Protein AF-A0A0G0GM17-F1 (afdb_monomer)

Structure (mmCIF, N/CA/C/O backbone):
data_AF-A0A0G0GM17-F1
#
_entry.id   AF-A0A0G0GM17-F1
#
loop_
_atom_site.group_PDB
_atom_site.id
_atom_site.type_symbol
_atom_site.label_atom_id
_atom_site.label_alt_id
_atom_site.label_comp_id
_atom_site.label_asym_id
_atom_site.label_entity_id
_atom_site.label_seq_id
_atom_site.pdbx_PDB_ins_code
_atom_site.Cartn_x
_atom_site.Cartn_y
_atom_site.Cartn_z
_atom_site.occupancy
_atom_site.B_iso_or_equiv
_atom_site.auth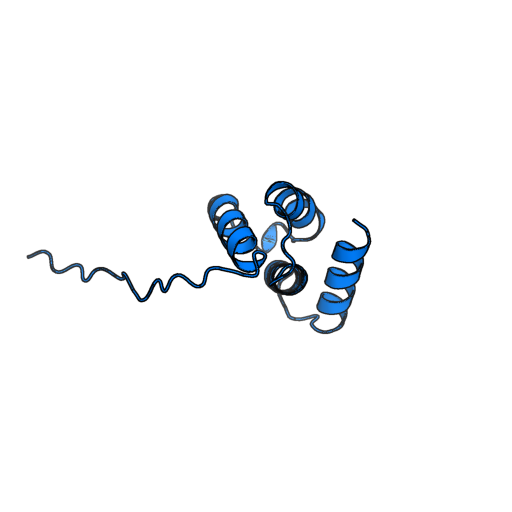_seq_id
_atom_site.auth_comp_id
_atom_site.auth_asym_id
_atom_site.auth_atom_id
_atom_site.pdbx_PDB_model_num
ATOM 1 N N . MET A 1 1 ? -2.761 11.131 0.903 1.00 75.62 1 MET A N 1
ATOM 2 C CA . MET A 1 1 ? -2.317 11.272 2.292 1.00 75.62 1 MET A CA 1
ATOM 3 C C . MET A 1 1 ? -0.818 11.020 2.339 1.00 75.62 1 MET A C 1
ATOM 5 O O . MET A 1 1 ? -0.405 9.906 2.048 1.00 75.62 1 MET A O 1
ATOM 9 N N . LYS A 1 2 ? -0.007 12.037 2.662 1.00 85.12 2 LYS A N 1
ATOM 10 C CA . LYS A 1 2 ? 1.462 11.888 2.733 1.00 85.12 2 LYS A CA 1
ATOM 11 C C . LYS A 1 2 ? 1.905 10.897 3.823 1.00 85.12 2 LYS A C 1
ATOM 13 O O . LYS A 1 2 ? 2.980 10.323 3.735 1.00 85.12 2 LYS A O 1
ATOM 18 N N . SER A 1 3 ? 1.063 10.670 4.833 1.00 88.88 3 SER A N 1
ATOM 19 C CA . SER A 1 3 ? 1.318 9.739 5.938 1.00 88.88 3 SER A CA 1
ATOM 20 C C . SER A 1 3 ? 1.417 8.274 5.498 1.00 88.88 3 SER A C 1
ATOM 22 O O . SER A 1 3 ? 2.290 7.564 5.993 1.00 88.88 3 SER A O 1
ATOM 24 N N . LEU A 1 4 ? 0.561 7.825 4.571 1.00 93.38 4 LEU A N 1
ATOM 25 C CA . LEU A 1 4 ? 0.605 6.453 4.058 1.00 93.38 4 LEU A CA 1
ATOM 26 C C . LEU A 1 4 ? 1.854 6.229 3.200 1.00 93.38 4 LEU A C 1
ATOM 28 O O . LEU A 1 4 ? 2.570 5.261 3.411 1.00 93.38 4 LEU A O 1
ATOM 32 N N . GLU A 1 5 ? 2.133 7.161 2.290 1.00 94.94 5 GLU A N 1
ATOM 33 C CA . GLU A 1 5 ? 3.325 7.152 1.435 1.00 94.94 5 GLU A CA 1
ATOM 34 C C . GLU A 1 5 ? 4.611 7.104 2.259 1.00 94.94 5 GLU A C 1
ATOM 36 O O . GLU A 1 5 ? 5.440 6.224 2.070 1.00 94.94 5 GLU A O 1
ATOM 41 N N . ARG A 1 6 ? 4.732 7.986 3.258 1.00 95.50 6 ARG A N 1
ATOM 42 C CA . ARG A 1 6 ? 5.883 7.998 4.164 1.00 95.50 6 ARG A CA 1
ATOM 43 C C . ARG A 1 6 ? 6.033 6.678 4.917 1.00 95.50 6 ARG A C 1
ATOM 45 O O . ARG A 1 6 ? 7.142 6.191 5.082 1.00 95.50 6 ARG A O 1
ATOM 52 N N . ARG A 1 7 ? 4.928 6.095 5.391 1.00 94.62 7 ARG A N 1
ATOM 53 C CA . ARG A 1 7 ? 4.953 4.806 6.095 1.00 94.62 7 ARG A CA 1
ATOM 54 C C . ARG A 1 7 ? 5.388 3.672 5.172 1.00 94.62 7 ARG A C 1
ATOM 56 O O . ARG A 1 7 ? 6.193 2.857 5.599 1.00 94.62 7 ARG A O 1
ATOM 63 N N . PHE A 1 8 ? 4.859 3.636 3.954 1.00 96.69 8 PHE A N 1
ATOM 64 C CA . PHE A 1 8 ? 5.251 2.666 2.941 1.00 96.69 8 PHE A CA 1
ATOM 65 C C . PHE A 1 8 ? 6.749 2.762 2.646 1.00 96.69 8 PHE A C 1
ATOM 67 O O . PHE A 1 8 ? 7.447 1.770 2.809 1.00 96.69 8 PHE A O 1
ATOM 74 N N . ASN A 1 9 ? 7.255 3.962 2.348 1.00 95.88 9 ASN A N 1
ATOM 75 C CA . ASN A 1 9 ? 8.678 4.182 2.077 1.00 95.88 9 ASN A CA 1
ATOM 76 C C . ASN A 1 9 ? 9.550 3.709 3.247 1.00 95.88 9 ASN A C 1
ATOM 78 O O . ASN A 1 9 ? 10.440 2.893 3.047 1.00 95.88 9 ASN A O 1
ATOM 82 N N . ASN A 1 10 ? 9.200 4.090 4.481 1.00 96.25 10 ASN A N 1
ATOM 83 C CA . ASN A 1 10 ? 9.926 3.651 5.674 1.00 96.25 10 ASN A CA 1
ATOM 84 C C . ASN A 1 10 ? 9.945 2.117 5.854 1.00 96.25 10 ASN A C 1
ATOM 86 O O . ASN A 1 10 ? 10.861 1.595 6.486 1.00 96.25 10 ASN A O 1
ATOM 90 N N . ILE A 1 11 ? 8.904 1.398 5.414 1.00 96.12 11 ILE A N 1
ATOM 91 C CA . ILE A 1 11 ? 8.850 -0.072 5.48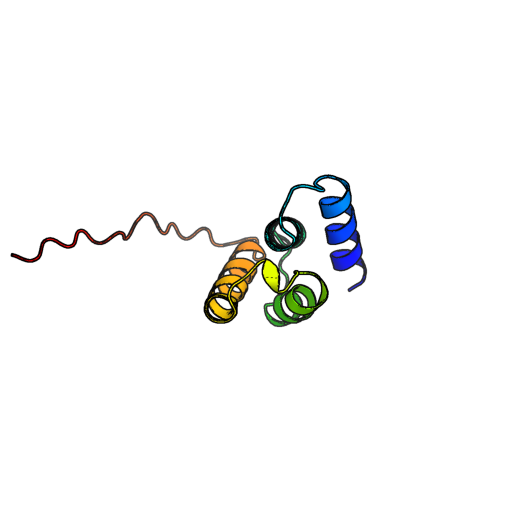0 1.00 96.12 11 ILE A CA 1
ATOM 92 C C . ILE A 1 11 ? 9.729 -0.664 4.381 1.00 96.12 11 ILE A C 1
ATOM 94 O O . ILE A 1 11 ? 10.556 -1.523 4.677 1.00 96.12 11 ILE A O 1
ATOM 98 N N . THR A 1 12 ? 9.598 -0.164 3.152 1.00 95.88 12 THR A N 1
ATOM 99 C CA . THR A 1 12 ? 10.380 -0.606 1.994 1.00 95.88 12 THR A CA 1
ATOM 100 C C . THR A 1 12 ? 11.879 -0.401 2.213 1.00 95.88 12 THR A C 1
ATOM 102 O O . THR A 1 12 ? 12.658 -1.319 1.984 1.00 95.88 12 THR A O 1
ATOM 105 N N . GLU A 1 13 ? 12.289 0.745 2.762 1.00 96.00 13 GLU A N 1
ATOM 106 C CA . GLU A 1 13 ? 13.690 1.024 3.112 1.00 96.00 13 GLU A CA 1
ATOM 107 C C . GLU A 1 13 ? 14.243 0.038 4.152 1.00 96.00 13 GLU A C 1
ATOM 109 O O . GLU A 1 13 ? 15.409 -0.341 4.101 1.00 96.00 13 GLU A O 1
ATOM 114 N N . LYS A 1 14 ? 13.405 -0.416 5.092 1.00 95.50 14 LYS A N 1
ATOM 115 C CA . LYS A 1 14 ? 13.799 -1.392 6.121 1.00 95.50 14 LYS A CA 1
ATOM 116 C C . LYS A 1 14 ? 13.771 -2.836 5.627 1.00 95.50 14 LYS A C 1
ATOM 118 O O . LYS A 1 14 ?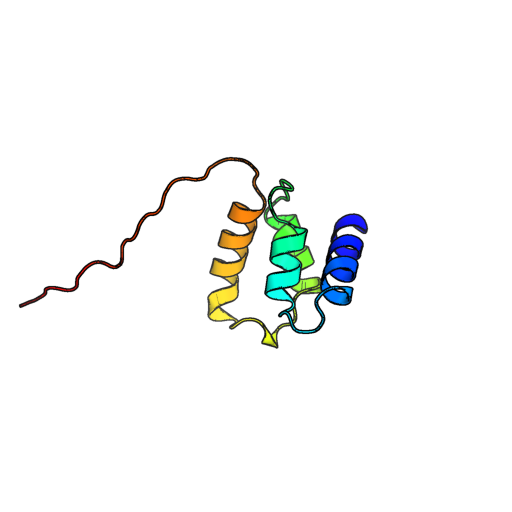 14.324 -3.708 6.295 1.00 95.50 14 LYS A O 1
ATOM 123 N N . LYS A 1 15 ? 13.084 -3.106 4.517 1.00 93.62 15 LYS A N 1
ATOM 124 C CA . LYS A 1 15 ? 12.830 -4.453 3.995 1.00 93.62 15 LYS A CA 1
ATOM 125 C C . LYS A 1 15 ? 13.016 -4.483 2.472 1.00 93.62 15 LYS A C 1
ATOM 127 O O . LYS A 1 15 ? 12.065 -4.785 1.755 1.00 93.62 15 LYS A O 1
ATOM 132 N N . PRO A 1 16 ? 14.236 -4.222 1.968 1.00 88.88 16 PRO A N 1
ATOM 133 C CA . PRO A 1 16 ? 14.483 -4.067 0.532 1.00 88.88 16 PRO A CA 1
ATOM 134 C C . PRO A 1 16 ? 14.187 -5.330 -0.293 1.00 88.88 16 PRO A C 1
ATOM 136 O O . PRO A 1 16 ? 13.934 -5.232 -1.486 1.00 88.88 16 PRO A O 1
ATOM 139 N N . ASN A 1 17 ? 14.176 -6.509 0.339 1.00 92.00 17 ASN A N 1
ATOM 140 C CA . ASN A 1 17 ? 13.932 -7.795 -0.323 1.00 92.00 17 ASN A CA 1
ATOM 141 C C . ASN A 1 17 ? 12.456 -8.238 -0.286 1.00 92.00 17 ASN A C 1
ATOM 143 O O . ASN A 1 17 ? 12.152 -9.375 -0.645 1.00 92.00 17 ASN A O 1
ATOM 147 N N . GLN A 1 18 ? 11.539 -7.400 0.211 1.00 92.88 18 GLN A N 1
ATOM 148 C CA . GLN A 1 18 ? 10.105 -7.699 0.212 1.00 92.88 18 GLN A CA 1
ATOM 149 C C . GLN A 1 18 ? 9.408 -7.092 -1.003 1.00 92.88 18 GLN A C 1
ATOM 151 O O . GLN A 1 18 ? 9.766 -6.010 -1.460 1.00 92.88 18 GLN A O 1
ATOM 156 N N . SER A 1 19 ? 8.369 -7.776 -1.488 1.00 94.44 19 SER A N 1
ATOM 157 C CA . SER A 1 19 ? 7.528 -7.242 -2.556 1.00 94.44 19 SER A CA 1
ATOM 158 C C . SER A 1 19 ? 6.824 -5.962 -2.115 1.00 94.44 19 SER A C 1
ATOM 160 O O . SER A 1 19 ? 6.458 -5.787 -0.944 1.00 94.44 19 SER A O 1
ATOM 162 N N . SER A 1 20 ? 6.558 -5.076 -3.071 1.00 95.94 20 SER A N 1
ATOM 163 C CA . SER A 1 20 ? 5.838 -3.830 -2.808 1.00 95.94 20 SER A CA 1
ATOM 164 C C . SER A 1 20 ? 4.426 -4.097 -2.268 1.00 95.94 20 SER A C 1
ATOM 166 O O . SER A 1 20 ? 3.928 -3.334 -1.439 1.00 95.94 20 SER A O 1
ATOM 168 N N . TYR A 1 21 ? 3.809 -5.226 -2.640 1.00 96.00 21 TYR A N 1
ATOM 169 C CA . TYR A 1 21 ? 2.546 -5.686 -2.061 1.00 96.00 21 TYR A CA 1
ATOM 170 C C . TYR A 1 21 ? 2.650 -5.927 -0.548 1.00 96.00 21 TYR A C 1
ATOM 172 O O . TYR A 1 21 ? 1.816 -5.425 0.209 1.00 96.00 21 TYR A O 1
ATOM 180 N N . LEU A 1 22 ? 3.669 -6.664 -0.092 1.00 95.44 22 LEU A N 1
ATOM 181 C CA . LEU A 1 22 ? 3.852 -6.971 1.330 1.00 95.44 22 LEU A CA 1
ATOM 182 C C . LEU A 1 22 ? 4.131 -5.701 2.139 1.00 95.44 22 LEU A C 1
ATOM 184 O O . LEU A 1 22 ? 3.497 -5.480 3.176 1.00 95.44 22 LEU A O 1
ATOM 188 N N . CYS A 1 23 ? 4.991 -4.821 1.621 1.00 97.00 23 CYS A N 1
ATOM 189 C CA . CYS A 1 23 ? 5.264 -3.518 2.228 1.00 97.00 23 CYS A CA 1
ATOM 190 C C . CYS A 1 23 ? 3.988 -2.665 2.339 1.00 97.00 23 CYS A C 1
ATOM 192 O O . CYS A 1 23 ? 3.742 -2.018 3.361 1.00 97.00 23 CYS A O 1
ATOM 194 N N . PHE A 1 24 ? 3.131 -2.690 1.314 1.00 96.94 24 PHE A N 1
ATO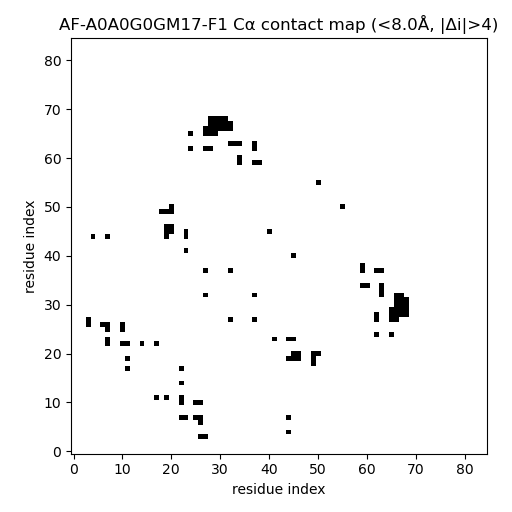M 195 C CA . PHE A 1 24 ? 1.861 -1.968 1.317 1.00 96.94 24 PHE A CA 1
ATOM 196 C C . PHE A 1 24 ? 0.851 -2.553 2.310 1.00 96.94 24 PHE A C 1
ATOM 198 O O . PHE A 1 24 ? 0.235 -1.800 3.069 1.00 96.94 24 PHE A O 1
ATOM 205 N N . ALA A 1 25 ? 0.713 -3.880 2.361 1.00 96.06 25 ALA A N 1
ATOM 206 C CA . ALA A 1 25 ? -0.143 -4.576 3.319 1.00 96.06 25 ALA A CA 1
ATOM 207 C C . ALA A 1 25 ? 0.233 -4.212 4.766 1.00 96.06 25 ALA A C 1
ATOM 209 O O . ALA A 1 25 ? -0.626 -3.859 5.578 1.00 96.06 25 ALA A O 1
ATOM 210 N N . GLU A 1 26 ? 1.527 -4.201 5.083 1.00 95.50 26 GLU A N 1
ATOM 211 C CA . GLU A 1 26 ? 2.026 -3.788 6.395 1.00 95.50 26 GLU A CA 1
ATOM 212 C C . GLU A 1 26 ? 1.755 -2.304 6.692 1.00 95.50 26 GLU A C 1
ATOM 214 O O . GLU A 1 26 ? 1.421 -1.945 7.827 1.00 95.50 26 GLU A O 1
ATOM 219 N N . ALA A 1 27 ? 1.819 -1.436 5.678 1.00 95.75 27 ALA A N 1
ATOM 220 C CA . ALA A 1 27 ? 1.541 -0.011 5.832 1.00 95.75 27 ALA A CA 1
ATOM 221 C C . ALA A 1 27 ? 0.077 0.281 6.212 1.00 95.75 27 ALA A C 1
ATOM 223 O O . ALA A 1 27 ? -0.179 1.228 6.966 1.00 95.75 27 ALA A O 1
ATOM 224 N N . ILE A 1 28 ? -0.876 -0.517 5.719 1.00 94.81 28 ILE A N 1
ATOM 225 C CA . ILE A 1 28 ? -2.318 -0.290 5.922 1.00 94.81 28 ILE A CA 1
ATOM 226 C C . ILE A 1 28 ? -2.937 -1.119 7.054 1.00 94.81 28 ILE A C 1
ATOM 228 O O . ILE A 1 28 ? -4.066 -0.825 7.459 1.00 94.81 28 ILE A O 1
ATOM 232 N N . LYS A 1 29 ? -2.239 -2.148 7.551 1.00 93.62 29 LYS A N 1
ATOM 233 C CA . LYS A 1 29 ? -2.754 -3.108 8.538 1.00 93.62 29 LYS A CA 1
ATOM 234 C C . LYS A 1 29 ? -3.278 -2.415 9.801 1.00 93.62 29 LYS A C 1
ATOM 236 O O . LYS A 1 29 ? -2.547 -1.656 10.438 1.00 93.62 29 LYS A O 1
ATOM 241 N N . ARG A 1 30 ? -4.526 -2.722 10.189 1.00 89.38 30 ARG A N 1
ATOM 242 C CA . ARG A 1 30 ? -5.222 -2.180 11.379 1.00 89.38 30 ARG A CA 1
ATOM 243 C C . ARG A 1 30 ? -5.254 -0.640 11.451 1.00 89.38 30 ARG A C 1
ATOM 245 O O . ARG A 1 30 ? -5.123 -0.066 12.530 1.00 89.38 30 ARG A O 1
ATOM 252 N N . ARG A 1 31 ? -5.377 0.048 10.311 1.00 89.69 31 ARG A N 1
ATOM 253 C CA . ARG A 1 31 ? -5.406 1.526 10.230 1.00 89.69 31 ARG A CA 1
ATOM 254 C C . ARG A 1 31 ? -6.760 2.124 9.847 1.00 89.69 31 ARG A C 1
ATOM 256 O O . ARG A 1 31 ? -6.888 3.341 9.873 1.00 89.69 31 ARG A O 1
ATOM 263 N N . GLY A 1 32 ? -7.750 1.300 9.520 1.00 90.50 32 GLY A N 1
ATOM 264 C CA . GLY A 1 32 ? -9.108 1.737 9.197 1.00 90.50 32 GLY A CA 1
ATOM 265 C C . GLY A 1 32 ? -9.206 2.549 7.904 1.00 90.50 32 GLY A C 1
ATOM 266 O O . GLY A 1 32 ? -10.048 3.438 7.808 1.00 90.50 32 GLY A O 1
ATOM 267 N N . PHE A 1 33 ? -8.341 2.302 6.915 1.00 92.12 33 PHE A N 1
ATOM 268 C CA . PHE A 1 33 ? -8.440 2.999 5.635 1.00 92.12 33 PHE A CA 1
ATOM 269 C C . PHE A 1 33 ? -9.671 2.536 4.853 1.00 92.12 33 PHE A C 1
ATOM 271 O O . PHE A 1 33 ? -9.982 1.348 4.794 1.00 92.12 33 PHE A O 1
ATOM 278 N N . SER A 1 34 ? -10.346 3.481 4.196 1.00 92.69 34 SER A N 1
ATOM 279 C CA . SER A 1 34 ? -11.447 3.159 3.290 1.00 92.69 34 SER A CA 1
ATOM 280 C C . SER A 1 34 ? -10.950 2.407 2.054 1.00 92.69 34 SER A C 1
ATOM 282 O O . SER A 1 34 ? -9.829 2.633 1.588 1.00 92.69 34 SER A O 1
ATOM 284 N N . GLN A 1 35 ? -11.818 1.585 1.457 1.00 93.31 35 GLN A N 1
ATOM 285 C CA . GLN A 1 35 ? -11.519 0.864 0.214 1.00 93.31 35 GLN A CA 1
ATOM 286 C C . GLN A 1 35 ? -11.033 1.791 -0.911 1.00 93.31 35 GLN A C 1
ATOM 288 O O . GLN A 1 35 ? -10.060 1.495 -1.598 1.00 93.31 35 GLN A O 1
ATOM 293 N N . GLN A 1 36 ? -11.639 2.973 -1.049 1.00 94.50 36 GLN A N 1
ATOM 294 C CA . GLN A 1 36 ? -11.213 3.970 -2.03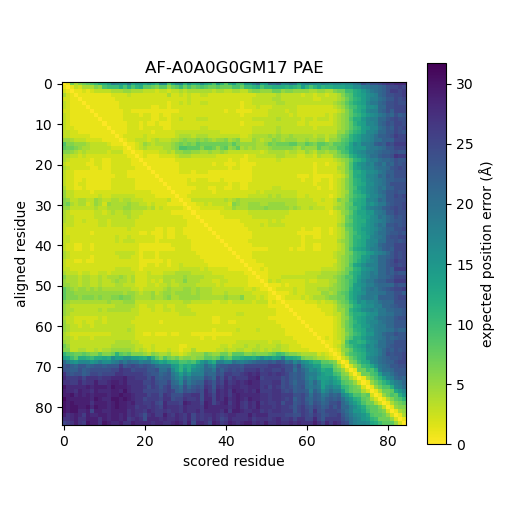7 1.00 94.50 36 GLN A CA 1
ATOM 295 C C . GLN A 1 36 ? -9.785 4.476 -1.780 1.00 94.50 36 GLN A C 1
ATOM 297 O O . GLN A 1 36 ? -9.010 4.667 -2.720 1.00 94.50 36 GLN A O 1
ATOM 302 N N . THR A 1 37 ? -9.417 4.669 -0.509 1.00 94.94 37 THR A N 1
ATOM 303 C CA . THR A 1 37 ? -8.059 5.077 -0.128 1.00 94.94 37 THR A CA 1
ATOM 304 C C . THR A 1 37 ? -7.069 3.969 -0.457 1.00 94.94 37 THR A C 1
ATOM 306 O O . THR A 1 37 ? -6.071 4.227 -1.126 1.00 94.94 37 THR A O 1
ATOM 309 N N . ILE A 1 38 ? -7.365 2.735 -0.049 1.00 95.69 38 ILE A N 1
ATOM 310 C CA . ILE A 1 38 ? -6.530 1.562 -0.330 1.00 95.69 38 ILE A CA 1
ATOM 311 C C . ILE A 1 38 ? -6.324 1.422 -1.835 1.00 95.69 38 ILE A C 1
ATOM 313 O O . ILE A 1 38 ? -5.185 1.362 -2.283 1.00 95.69 38 ILE A O 1
ATOM 317 N N . HIS A 1 39 ? -7.396 1.486 -2.624 1.00 96.12 39 HIS A N 1
ATOM 318 C CA . HIS A 1 39 ? -7.330 1.372 -4.075 1.00 96.12 39 HIS A CA 1
ATOM 319 C C . HIS A 1 39 ? -6.443 2.440 -4.723 1.00 96.12 39 HIS A C 1
ATOM 321 O O . HIS A 1 39 ? -5.545 2.109 -5.499 1.00 96.12 39 HIS A O 1
ATOM 327 N N . ARG A 1 40 ? -6.657 3.718 -4.385 1.00 95.88 40 ARG A N 1
ATOM 328 C CA . ARG A 1 40 ? -5.876 4.833 -4.939 1.00 95.88 40 ARG A CA 1
ATOM 329 C C . ARG A 1 40 ? -4.385 4.676 -4.653 1.00 95.88 40 ARG A C 1
ATOM 331 O O . ARG A 1 40 ? -3.560 4.954 -5.517 1.00 95.88 40 ARG A O 1
ATOM 338 N N . TRP A 1 41 ? -4.042 4.271 -3.435 1.00 96.75 41 TRP A N 1
ATOM 339 C CA . TRP A 1 41 ? -2.650 4.185 -3.007 1.00 96.75 41 TRP A CA 1
ATOM 340 C C . TRP A 1 41 ? -1.967 2.893 -3.433 1.00 96.75 41 TRP A C 1
ATOM 342 O O . TRP A 1 41 ? -0.793 2.942 -3.782 1.00 96.75 41 TRP A O 1
ATOM 352 N N . PHE A 1 42 ? -2.702 1.786 -3.512 1.00 96.69 42 PHE A N 1
ATOM 353 C CA . PHE A 1 42 ? -2.227 0.539 -4.100 1.00 96.69 42 PHE A CA 1
ATOM 354 C C . PHE A 1 42 ? -1.738 0.777 -5.530 1.00 96.69 42 PHE A C 1
ATOM 356 O O . PHE A 1 42 ? -0.610 0.447 -5.862 1.00 96.69 42 PHE A O 1
ATOM 363 N N . GLN A 1 43 ? -2.538 1.455 -6.358 1.00 95.31 43 GLN A N 1
ATOM 364 C CA . GLN A 1 43 ? -2.148 1.770 -7.737 1.00 95.31 43 GLN A CA 1
ATOM 365 C C . GLN A 1 43 ? -0.934 2.700 -7.846 1.00 95.31 43 GLN A C 1
ATOM 367 O O . GLN A 1 43 ? -0.252 2.682 -8.867 1.00 95.31 43 GLN A O 1
ATOM 372 N N . LYS A 1 44 ? -0.709 3.545 -6.833 1.00 95.94 44 LYS A N 1
ATOM 373 C CA . LYS A 1 44 ? 0.395 4.506 -6.817 1.00 95.94 44 LYS A CA 1
ATOM 374 C C . LYS A 1 44 ? 1.705 3.875 -6.330 1.00 95.94 44 LYS A C 1
ATOM 376 O O . LYS A 1 44 ? 2.758 4.289 -6.797 1.00 95.94 44 LYS A O 1
ATOM 381 N N . LEU A 1 45 ? 1.642 2.955 -5.366 1.00 96.00 45 LEU A N 1
ATOM 382 C CA . LEU A 1 45 ? 2.811 2.489 -4.608 1.00 96.00 45 LEU A CA 1
ATOM 383 C C . LEU A 1 45 ? 3.196 1.030 -4.868 1.00 96.00 45 LEU A C 1
ATOM 385 O O . LEU A 1 45 ? 4.356 0.683 -4.672 1.00 96.00 45 LEU A O 1
ATOM 389 N N . VAL A 1 46 ? 2.247 0.180 -5.267 1.00 96.06 46 VAL A N 1
ATOM 390 C CA . VAL A 1 46 ? 2.511 -1.241 -5.529 1.00 96.06 46 VAL A CA 1
ATOM 391 C C . VAL A 1 46 ? 2.917 -1.410 -6.987 1.00 96.06 46 VAL A C 1
ATOM 393 O O . VAL A 1 46 ? 2.198 -0.986 -7.900 1.00 96.06 46 VAL A O 1
ATOM 396 N N . ASP A 1 47 ? 4.070 -2.035 -7.197 1.00 94.88 47 ASP A N 1
ATOM 397 C CA . ASP A 1 47 ? 4.584 -2.386 -8.509 1.00 94.88 47 ASP A CA 1
ATOM 398 C C . ASP A 1 47 ? 3.603 -3.322 -9.231 1.00 94.88 47 ASP A C 1
ATOM 400 O O . ASP A 1 47 ? 3.012 -4.229 -8.646 1.00 94.88 47 ASP A O 1
ATOM 404 N N . LYS A 1 48 ? 3.392 -3.093 -10.528 1.00 94.19 48 LYS A N 1
ATOM 405 C CA .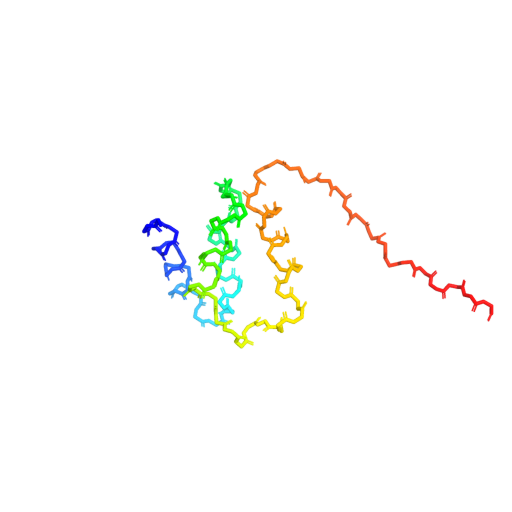 LYS A 1 48 ? 2.451 -3.888 -11.330 1.00 94.19 48 LYS A CA 1
ATOM 406 C C . LYS A 1 48 ? 2.954 -5.304 -11.617 1.00 94.19 48 LYS A C 1
ATOM 408 O O . LYS A 1 48 ? 2.143 -6.136 -12.004 1.00 94.19 48 LYS A O 1
ATOM 413 N N . SER A 1 49 ? 4.252 -5.559 -11.478 1.00 92.88 49 SER A N 1
ATOM 414 C CA . SER A 1 49 ? 4.857 -6.888 -11.590 1.00 92.88 49 SER A CA 1
ATOM 415 C C . SER A 1 49 ? 4.642 -7.746 -10.340 1.00 92.88 49 SER A C 1
ATOM 417 O O . SER A 1 49 ? 4.681 -8.967 -10.443 1.00 92.88 49 SER A O 1
ATOM 419 N N . ASP A 1 50 ? 4.313 -7.131 -9.197 1.00 90.69 50 ASP A N 1
ATOM 420 C CA . ASP A 1 50 ? 4.045 -7.828 -7.931 1.00 90.69 50 ASP A CA 1
ATOM 421 C C . ASP A 1 50 ? 2.636 -8.446 -7.846 1.00 90.69 50 ASP A C 1
ATOM 423 O O . ASP A 1 50 ? 2.289 -9.054 -6.833 1.00 90.69 50 ASP A O 1
ATOM 427 N N . TYR A 1 51 ? 1.793 -8.287 -8.875 1.00 90.94 51 TYR A N 1
ATOM 428 C CA . TYR A 1 51 ? 0.472 -8.916 -8.917 1.00 90.94 51 TYR A CA 1
ATOM 429 C C . TYR A 1 51 ? -0.022 -9.199 -10.337 1.00 90.94 51 TYR A C 1
ATOM 431 O O . TYR A 1 51 ? 0.139 -8.399 -11.261 1.00 90.94 51 TYR A O 1
ATOM 439 N N . ALA A 1 52 ? -0.745 -10.307 -10.506 1.00 91.88 52 ALA A N 1
ATOM 440 C CA . ALA A 1 52 ? -1.465 -10.565 -11.743 1.00 91.88 52 ALA A CA 1
ATOM 441 C C . ALA A 1 52 ? -2.696 -9.649 -11.855 1.00 91.88 52 ALA A C 1
ATOM 443 O O . ALA A 1 52 ? -3.454 -9.454 -10.900 1.00 91.88 52 ALA A O 1
ATOM 444 N N . LYS A 1 53 ? -2.963 -9.116 -13.057 1.00 90.69 53 LYS A N 1
ATOM 445 C CA . LYS A 1 53 ? -4.126 -8.236 -13.302 1.00 90.69 53 LYS A CA 1
ATOM 446 C C . LYS A 1 53 ? -5.458 -8.877 -12.886 1.00 90.69 53 LYS A C 1
ATOM 448 O O . LYS A 1 53 ? -6.328 -8.162 -12.395 1.00 90.69 53 LYS A O 1
ATOM 453 N N . GLY A 1 54 ? -5.595 -10.195 -13.061 1.00 91.75 54 GLY A N 1
ATOM 454 C CA . GLY A 1 54 ? -6.789 -10.955 -12.672 1.00 91.75 54 GLY A CA 1
ATOM 455 C C . GLY A 1 54 ? -7.000 -11.049 -11.157 1.00 91.75 54 GLY A C 1
ATOM 456 O O . GLY A 1 54 ? -8.137 -11.092 -10.701 1.00 91.75 54 GLY A O 1
ATOM 457 N N . GLU A 1 55 ? -5.929 -10.988 -10.367 1.00 91.38 55 GLU A N 1
ATOM 458 C CA . GLU A 1 55 ? -5.988 -11.106 -8.904 1.00 91.38 55 GLU A CA 1
ATOM 459 C C . GLU A 1 55 ? -6.204 -9.762 -8.204 1.00 91.38 55 GLU A C 1
ATOM 461 O O . GLU A 1 55 ? -6.615 -9.719 -7.044 1.00 91.38 55 GLU A O 1
ATOM 466 N N . LYS A 1 56 ? -5.987 -8.645 -8.914 1.00 92.75 56 LYS A N 1
ATOM 467 C CA . LYS A 1 56 ? -6.052 -7.282 -8.363 1.00 92.75 56 LYS A CA 1
ATOM 468 C C . LYS A 1 56 ? -7.305 -7.035 -7.522 1.00 92.75 56 LYS A C 1
ATOM 470 O O . LYS A 1 56 ? -7.218 -6.409 -6.469 1.00 92.75 56 LYS A O 1
ATOM 475 N N . LYS A 1 57 ? -8.468 -7.496 -7.989 1.00 93.00 57 LYS A N 1
ATOM 476 C CA . LYS A 1 57 ? -9.735 -7.311 -7.272 1.00 93.00 57 LYS A CA 1
ATOM 477 C C . LYS A 1 57 ? -9.701 -8.008 -5.905 1.00 93.00 57 LYS A C 1
ATOM 479 O O . LYS A 1 57 ? -9.918 -7.343 -4.897 1.00 93.00 57 LYS A O 1
ATOM 484 N N . GLY A 1 58 ? -9.334 -9.290 -5.873 1.00 94.19 58 GLY A N 1
ATOM 485 C CA . GLY A 1 58 ? -9.229 -10.066 -4.634 1.00 94.19 58 GLY A CA 1
ATOM 486 C C . GLY A 1 58 ? -8.178 -9.507 -3.671 1.00 94.19 58 GLY A C 1
ATOM 487 O O . GLY A 1 58 ? -8.418 -9.440 -2.466 1.00 94.19 58 GLY A O 1
ATOM 488 N N . LEU A 1 59 ? -7.053 -9.004 -4.193 1.00 94.75 59 LEU A N 1
ATOM 489 C CA . LEU A 1 59 ? -6.034 -8.338 -3.377 1.00 94.75 59 LEU A CA 1
ATOM 490 C C . LEU A 1 59 ? -6.580 -7.079 -2.694 1.00 94.75 59 LEU A C 1
ATOM 492 O O . LEU A 1 59 ? -6.348 -6.881 -1.506 1.00 94.75 59 LEU A O 1
ATOM 496 N N . LEU A 1 60 ? -7.333 -6.236 -3.405 1.00 94.75 60 LEU A N 1
ATOM 497 C CA . LEU A 1 60 ? -7.929 -5.025 -2.828 1.00 94.75 60 LEU A CA 1
ATOM 498 C C . LEU A 1 60 ? -8.993 -5.341 -1.768 1.00 94.75 60 LEU A C 1
ATOM 500 O O . LEU A 1 60 ? -9.054 -4.671 -0.736 1.00 94.75 60 LEU A O 1
ATOM 504 N N . GLU A 1 61 ? -9.801 -6.380 -1.988 1.00 93.50 61 GLU A N 1
ATOM 505 C CA . GLU A 1 61 ? -10.769 -6.863 -0.996 1.00 93.50 61 GLU A CA 1
ATOM 506 C C . GLU A 1 61 ? -10.053 -7.326 0.281 1.00 93.50 61 GLU A C 1
ATOM 508 O O . GLU A 1 61 ? -10.360 -6.843 1.375 1.00 93.50 61 GLU A O 1
ATOM 513 N N . ASN A 1 62 ? -9.016 -8.157 0.134 1.00 93.31 62 ASN A N 1
ATOM 514 C CA . ASN A 1 62 ? -8.193 -8.619 1.249 1.00 93.31 62 ASN A CA 1
ATOM 515 C C . ASN A 1 62 ? -7.507 -7.460 1.998 1.00 93.31 62 ASN A C 1
ATOM 517 O O . ASN A 1 62 ? -7.517 -7.410 3.226 1.00 93.31 62 ASN A O 1
ATOM 521 N N . LEU A 1 63 ? -6.953 -6.485 1.274 1.00 94.31 63 LEU A N 1
ATOM 522 C CA . LEU A 1 63 ? -6.306 -5.307 1.858 1.00 94.31 63 LEU A CA 1
ATOM 523 C C . LEU A 1 63 ? -7.290 -4.439 2.661 1.00 94.31 63 LEU A C 1
ATOM 525 O O . LEU A 1 63 ? -6.923 -3.902 3.708 1.00 94.31 63 LEU A O 1
ATOM 529 N N . GLY A 1 64 ? -8.545 -4.327 2.218 1.00 93.56 64 GLY A N 1
ATOM 530 C CA . GLY A 1 64 ? -9.601 -3.673 2.995 1.00 93.56 64 GLY A CA 1
ATOM 531 C C . GLY A 1 64 ? -9.889 -4.371 4.313 1.00 93.56 64 GLY A C 1
ATOM 532 O O . GLY A 1 64 ? -9.929 -3.715 5.356 1.00 93.56 64 GLY A O 1
ATOM 533 N N . ASN A 1 65 ? -10.009 -5.699 4.274 1.00 91.00 65 ASN A N 1
ATOM 534 C CA . ASN A 1 65 ? -10.204 -6.516 5.470 1.00 91.00 65 ASN A CA 1
ATOM 535 C C . ASN A 1 65 ? -9.011 -6.385 6.429 1.00 91.00 65 ASN A C 1
ATOM 537 O O . ASN A 1 65 ? -9.198 -6.204 7.628 1.00 91.00 65 ASN A O 1
ATOM 541 N N . LEU A 1 66 ? -7.784 -6.373 5.898 1.00 92.75 66 LEU A N 1
ATOM 542 C CA . LEU A 1 66 ? -6.554 -6.183 6.670 1.00 92.75 66 LEU A CA 1
ATOM 543 C C . LEU A 1 66 ? -6.481 -4.801 7.339 1.00 92.75 66 LEU A C 1
ATOM 545 O O . LEU A 1 66 ? -5.904 -4.649 8.424 1.00 92.75 66 LEU A O 1
ATOM 549 N N . SER A 1 67 ? -7.011 -3.768 6.681 1.00 91.56 67 SER A N 1
ATOM 550 C CA . SER A 1 67 ? -6.962 -2.412 7.215 1.00 91.56 67 SER A CA 1
ATOM 551 C C . SER A 1 67 ? -7.966 -2.195 8.339 1.00 91.56 67 SER A C 1
ATOM 553 O O . SER A 1 67 ? -7.658 -1.457 9.275 1.00 91.56 67 SER A O 1
ATOM 555 N N . ASN A 1 68 ? -9.128 -2.843 8.297 1.00 86.94 68 ASN A N 1
ATOM 556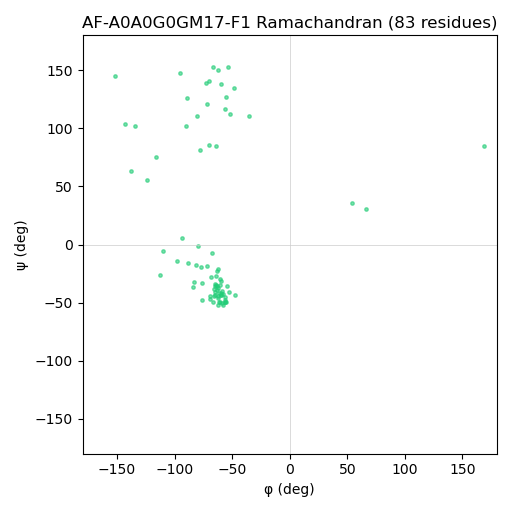 C CA . ASN A 1 68 ? -10.161 -2.662 9.307 1.00 86.94 68 ASN A CA 1
ATOM 557 C C . ASN A 1 68 ? -9.755 -3.326 10.645 1.00 86.94 68 ASN A C 1
ATOM 559 O O . ASN A 1 68 ? -9.501 -4.529 10.677 1.00 86.94 68 ASN A O 1
ATOM 563 N N . PRO A 1 69 ? -9.659 -2.582 11.766 1.00 71.06 69 PRO A N 1
ATOM 564 C CA . PRO A 1 69 ? -9.216 -3.142 13.043 1.00 71.06 69 PRO A CA 1
ATOM 565 C C . PRO A 1 69 ? -10.182 -4.156 13.688 1.00 71.06 69 PRO A C 1
ATOM 567 O O . PRO A 1 69 ? -9.787 -4.771 14.676 1.00 71.06 69 PRO A O 1
ATOM 570 N N . VAL A 1 70 ? -11.399 -4.374 13.165 1.00 65.69 70 VAL A N 1
ATOM 571 C CA . VAL A 1 70 ? -12.373 -5.311 13.759 1.00 65.69 70 VAL A CA 1
ATOM 572 C C . VAL A 1 70 ? -13.179 -6.065 12.694 1.00 65.69 70 VAL A C 1
ATOM 574 O O . VAL A 1 70 ? -14.101 -5.517 12.097 1.00 65.69 70 VAL A O 1
ATOM 577 N N . ARG A 1 71 ? -12.810 -7.335 12.489 1.00 52.34 71 ARG A N 1
ATOM 578 C CA . ARG A 1 71 ? -13.634 -8.565 12.480 1.00 52.34 71 ARG A CA 1
ATOM 579 C C . ARG A 1 71 ? -12.749 -9.679 11.921 1.00 52.34 71 ARG A C 1
ATOM 581 O O . ARG A 1 71 ? -12.764 -9.973 10.731 1.00 52.34 71 ARG A O 1
ATOM 588 N N . THR A 1 72 ? -11.955 -10.287 12.799 1.00 50.84 72 THR A N 1
ATOM 589 C CA . THR A 1 72 ? -11.506 -11.663 12.587 1.00 50.84 72 THR A CA 1
ATOM 590 C C . THR A 1 72 ? -12.770 -12.517 12.628 1.00 50.84 72 THR A C 1
ATOM 592 O O . THR A 1 72 ? -13.171 -12.966 13.691 1.00 50.84 72 THR A O 1
ATOM 595 N N . THR A 1 73 ? -13.484 -12.643 11.512 1.00 49.16 73 THR A N 1
ATOM 596 C CA . THR A 1 73 ? -14.303 -13.833 11.311 1.00 49.16 73 THR A CA 1
ATOM 597 C C . THR A 1 73 ? -13.334 -14.889 10.837 1.00 49.16 73 THR A C 1
ATOM 599 O O . THR A 1 73 ? -12.751 -14.770 9.758 1.00 49.16 73 THR A O 1
ATOM 602 N N . GLU A 1 74 ? -13.110 -15.853 11.713 1.00 54.59 74 GLU A N 1
ATOM 603 C CA . GLU A 1 74 ? -12.584 -17.168 11.405 1.00 54.59 74 GLU A CA 1
ATOM 604 C C . GLU A 1 74 ? -13.115 -17.615 10.034 1.00 54.59 74 GLU A C 1
ATOM 606 O O . GLU A 1 74 ? -14.309 -17.840 9.856 1.00 54.59 74 GLU A O 1
ATOM 611 N N . ILE A 1 75 ? -12.239 -17.692 9.035 1.00 56.72 75 ILE A N 1
ATOM 612 C CA . ILE A 1 75 ? -12.450 -18.603 7.911 1.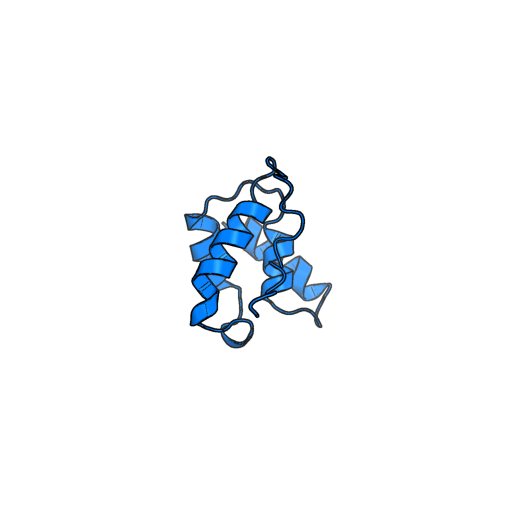00 56.72 75 ILE A CA 1
ATOM 613 C C . ILE A 1 75 ? -11.295 -19.584 7.995 1.00 56.72 75 ILE A C 1
ATOM 615 O O . ILE A 1 75 ? -10.278 -19.492 7.308 1.00 56.72 75 ILE A O 1
ATOM 619 N N . GLU A 1 76 ? -11.469 -20.470 8.968 1.00 51.28 76 GLU A N 1
ATOM 620 C CA . GLU A 1 76 ? -10.908 -21.805 8.972 1.00 51.28 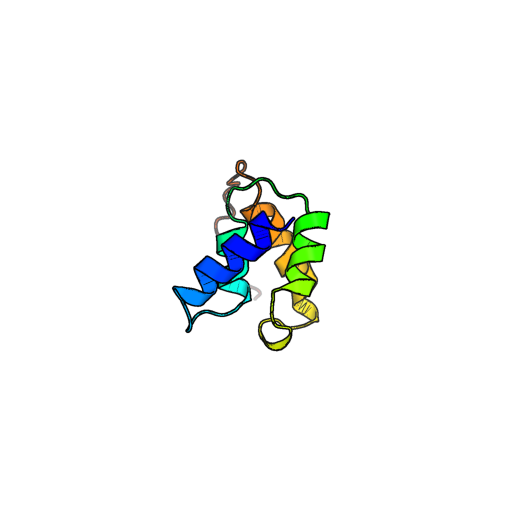76 GLU A CA 1
ATOM 621 C C . GLU A 1 76 ? -11.301 -22.522 7.667 1.00 51.28 76 GLU A C 1
ATOM 623 O O . GLU A 1 76 ? -12.284 -22.172 7.005 1.00 51.28 76 GLU A O 1
ATOM 628 N N . GLY A 1 77 ? -10.465 -23.468 7.251 1.00 50.19 77 GLY A N 1
ATOM 629 C CA . GLY A 1 77 ? -10.394 -23.979 5.890 1.00 50.19 77 GLY A CA 1
ATOM 630 C C . GLY A 1 77 ? -11.728 -24.369 5.249 1.00 50.19 77 GLY A C 1
ATOM 631 O O . GLY A 1 77 ? -12.526 -25.128 5.790 1.00 50.19 77 GLY A O 1
ATOM 632 N N . LYS A 1 78 ? -11.900 -23.941 3.998 1.00 46.22 78 LYS A N 1
ATOM 633 C CA . LYS A 1 78 ? -12.772 -24.629 3.045 1.00 46.22 78 LYS A CA 1
ATOM 634 C C . LYS A 1 78 ? -11.989 -24.995 1.790 1.00 46.22 78 LYS A C 1
ATOM 636 O O . LYS A 1 78 ? -12.378 -24.671 0.674 1.00 46.22 78 LYS A O 1
ATOM 641 N N . THR A 1 79 ? -10.886 -25.717 1.979 1.00 45.91 79 THR A N 1
ATOM 642 C CA . THR A 1 79 ? -10.451 -26.713 0.996 1.00 45.91 79 THR A CA 1
ATOM 643 C C . THR A 1 79 ? -11.478 -27.837 1.085 1.00 45.91 79 THR A C 1
ATOM 645 O O . THR A 1 79 ? -11.361 -28.759 1.888 1.00 45.91 79 THR A O 1
ATOM 648 N N . ALA A 1 80 ? -12.579 -27.681 0.350 1.00 42.59 80 ALA A N 1
ATOM 649 C CA . ALA A 1 80 ? -13.546 -28.745 0.174 1.00 42.59 80 ALA A CA 1
ATOM 650 C C . ALA A 1 80 ? -12.797 -29.952 -0.398 1.00 42.59 80 ALA A C 1
ATOM 652 O O . ALA A 1 80 ? -12.233 -29.875 -1.489 1.00 42.59 80 ALA A O 1
ATOM 653 N N . SER A 1 81 ? -12.766 -31.039 0.374 1.00 48.56 81 SER A N 1
ATOM 654 C CA . SER A 1 81 ? -12.420 -32.361 -0.131 1.00 48.56 81 SER A CA 1
ATOM 655 C C . SER A 1 81 ? -13.295 -32.634 -1.344 1.00 48.56 81 SER A C 1
ATOM 657 O O . SER A 1 81 ? -14.514 -32.760 -1.229 1.00 48.56 81 SER A O 1
ATOM 659 N N . GLN A 1 82 ? -12.669 -32.698 -2.512 1.00 44.62 82 GLN A N 1
ATOM 660 C CA . GLN A 1 82 ? -13.288 -33.264 -3.691 1.00 44.62 82 GLN A CA 1
ATOM 661 C C . GLN A 1 82 ? -13.202 -34.787 -3.545 1.00 44.62 82 GLN A C 1
ATOM 663 O O . GLN A 1 82 ? -12.300 -35.423 -4.071 1.00 44.62 82 GLN A O 1
ATOM 668 N N . THR A 1 83 ? -14.128 -35.358 -2.774 1.00 44.88 83 THR A N 1
ATOM 669 C CA . THR A 1 83 ? -14.553 -36.745 -2.969 1.00 44.88 83 THR A CA 1
ATOM 670 C C . THR A 1 83 ? -15.718 -36.689 -3.939 1.00 44.88 83 THR A C 1
ATOM 672 O O . THR A 1 83 ? -16.825 -36.318 -3.553 1.00 44.88 83 THR A O 1
ATOM 675 N N . ILE A 1 84 ? -15.461 -37.012 -5.203 1.00 48.50 84 ILE A N 1
ATOM 676 C CA . ILE A 1 84 ? -16.501 -37.336 -6.177 1.00 48.50 84 ILE A CA 1
ATOM 677 C C . ILE A 1 84 ? -16.022 -38.589 -6.922 1.00 48.50 84 ILE A C 1
ATOM 679 O O . ILE A 1 84 ? -15.170 -38.483 -7.797 1.00 48.50 84 ILE A O 1
ATOM 683 N N . ILE A 1 85 ? -16.626 -39.710 -6.489 1.00 55.28 85 ILE A N 1
ATOM 684 C CA . ILE A 1 85 ? -16.795 -41.062 -7.076 1.00 55.28 85 ILE A CA 1
ATOM 685 C C . ILE A 1 85 ? -15.556 -41.890 -7.420 1.00 55.28 85 ILE A C 1
ATOM 687 O O . ILE A 1 85 ? -14.873 -41.588 -8.418 1.00 55.28 85 ILE A O 1
#

Mean predicted aligned error: 8.59 Å

Radius of gyration: 15.19 Å; Cα contacts (8 Å, |Δi|>4): 65; chains: 1; bounding box: 31×53×27 Å

Foldseek 3Di:
DVQLVVQLVVQCVVCVPDAQLVSSLVSQAQQQDDLVRSVVVCVVGGDPVSDDPVCVVVSSVVSNVRNHNDDPPDPDDDPPPPPDD

Solvent-accessible surface area (backbone atoms only — not comparable to full-atom values): 5214 Å² total; per-residue (Å²): 113,72,68,57,55,52,45,27,50,60,42,38,73,76,38,76,89,55,54,45,52,59,32,45,49,65,55,38,47,57,63,58,53,51,60,68,56,50,53,60,46,43,72,72,66,33,55,74,87,72,51,56,82,88,48,50,64,61,51,52,55,52,49,34,59,46,6,38,76,80,75,90,69,83,78,71,85,78,81,72,79,85,82,78,134

Sequence (85 aa):
MKSLERRFNNITEKKPNQSSYLCFAEAIKRRGFSQQTIHRWFQKLVDKSDYAKGEKKGLLENLGNLSNPVRTTEIEGKTASQTII

Secondary structure (DSSP, 8-state):
-HHHHHHHHHHHHH-TTS-HHHHHHHHHTTS---HHHHHHHHHHHS-GGGS-TTTHHHHHHHHHHHHSSS---------------

pLDDT: mean 85.12, std 17.29, range [42.59, 97.0]

Nearest PDB structures (foldseek):
  3sjr-assembly2_D  TM=3.417E-01  e=1.330E+00  Chromobacterium violaceum
  5wd9-assembly1_A  TM=2.637E-01  e=5.322E+00  Legionella pneumophila subsp. pneumophila ATCC 43290
  2cj5-assembly1_A  TM=2.969E-01  e=9.157E+00  Nicotiana tabacum